Protein AF-A0AAE1KNM6-F1 (afdb_monomer_lite)

Radius of gyration: 18.53 Å; chains: 1; bounding box: 38×55×44 Å

Organism: Petrolisthes cinctipes (NCBI:txid88211)

Secondary structure (DSSP, 8-state):
----EE--TTSPPBTTEE-PPPSSS--HHHHHHHHHHHHHHHHHHHHHHHHHHH-GGGGS----SSS-HHHHHHHHHHHHHHHSPP--------

pLDDT: mean 83.86, std 12.49, range [38.66, 94.56]

Sequence (94 aa):
MEYFFVRDNAFPLRAYLIKPYPYLALTKEERIYNYRIYRARRTVENAYGILDNRFRVFHIVICLRPVRPEFVVLASCILHNIVMPQPRSRRRRP

InterPro domains:
  IPR027806 Harbinger transposase-derived nuclease domain [PF13359] (3-81)

Foldseek 3Di:
DQAADQDEPVDDDDPRYDYQDPPPPDDPVSVVVNVVSVVVVVVVVVVVVVLVVVDVCNVDDNPDPPDDVVVVVVVSVVVCVVPPPDPPPPPPDD

Structure (mmCIF, N/CA/C/O backbone):
data_AF-A0AAE1KNM6-F1
#
_entry.id   AF-A0AAE1KNM6-F1
#
loop_
_atom_site.group_PDB
_atom_site.id
_atom_site.type_symbol
_atom_site.label_atom_id
_atom_site.label_alt_id
_atom_site.label_comp_id
_atom_site.label_asym_id
_atom_site.label_entity_id
_atom_site.label_seq_id
_atom_site.pdbx_PDB_ins_code
_atom_site.Cartn_x
_atom_site.Cartn_y
_atom_site.Cartn_z
_atom_site.occupancy
_atom_site.B_iso_or_equiv
_atom_site.auth_seq_id
_atom_site.auth_comp_id
_atom_site.auth_asym_id
_atom_site.auth_atom_id
_atom_site.pdbx_PDB_model_num
ATOM 1 N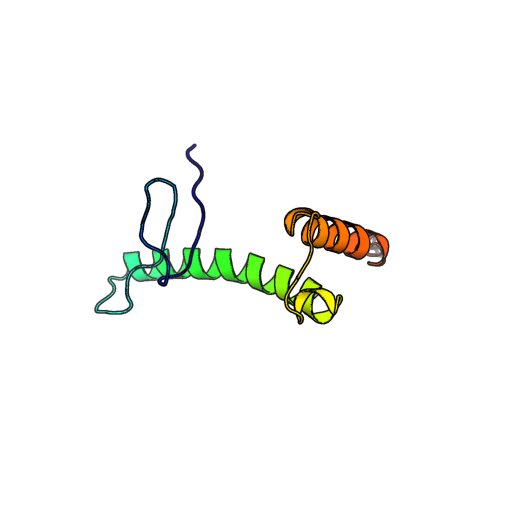 N . MET A 1 1 ? -23.224 -3.572 -4.837 1.00 52.72 1 MET A N 1
ATOM 2 C CA . MET A 1 1 ? -22.010 -3.484 -3.998 1.00 52.72 1 MET A CA 1
ATOM 3 C C . MET A 1 1 ? -21.215 -2.296 -4.488 1.00 52.72 1 MET A C 1
ATOM 5 O O . MET A 1 1 ? -20.910 -2.255 -5.671 1.00 52.72 1 MET A O 1
ATOM 9 N N . GLU A 1 2 ? -20.943 -1.330 -3.619 1.00 78.81 2 GLU A N 1
ATOM 10 C CA . GLU A 1 2 ? -20.071 -0.200 -3.948 1.00 78.81 2 GLU A CA 1
ATOM 11 C C . GLU A 1 2 ? -18.617 -0.546 -3.605 1.00 78.81 2 GLU A C 1
ATOM 13 O O . GLU A 1 2 ? -18.349 -1.213 -2.603 1.00 78.81 2 GLU A O 1
ATOM 18 N N . TYR A 1 3 ? -17.686 -0.117 -4.457 1.00 84.88 3 TYR A N 1
ATOM 19 C CA . TYR A 1 3 ? -16.251 -0.329 -4.282 1.00 84.88 3 TYR A CA 1
ATOM 20 C C . TYR A 1 3 ? -15.584 0.988 -3.904 1.00 84.88 3 TYR A C 1
ATOM 22 O O . TYR A 1 3 ? -15.860 2.024 -4.505 1.00 84.88 3 TYR A O 1
ATOM 30 N N . PHE A 1 4 ? -14.660 0.933 -2.949 1.00 87.62 4 PHE A N 1
ATOM 31 C CA . PHE A 1 4 ? -13.934 2.105 -2.477 1.00 87.62 4 PHE A CA 1
ATOM 32 C C . PHE A 1 4 ? -12.435 1.833 -2.443 1.00 87.62 4 PHE A C 1
ATOM 34 O O . PHE A 1 4 ? -11.990 0.718 -2.162 1.00 87.62 4 PHE A O 1
ATOM 41 N N . PHE A 1 5 ? -11.646 2.877 -2.677 1.00 89.12 5 PHE A N 1
ATOM 42 C CA . PHE A 1 5 ? -10.202 2.815 -2.518 1.00 89.12 5 PHE A CA 1
ATOM 43 C C . PHE A 1 5 ? -9.816 3.038 -1.059 1.00 89.12 5 PHE A C 1
ATOM 45 O O . PHE A 1 5 ? -10.315 3.950 -0.402 1.00 89.12 5 PHE A O 1
ATOM 52 N N . VAL A 1 6 ? -8.877 2.234 -0.566 1.00 90.06 6 VAL A N 1
ATOM 53 C CA . VAL A 1 6 ? -8.293 2.406 0.766 1.00 90.06 6 VAL A CA 1
ATOM 54 C C . VAL A 1 6 ? -7.079 3.322 0.659 1.00 90.06 6 VAL A C 1
ATOM 56 O O . VAL A 1 6 ? -6.199 3.081 -0.169 1.00 90.06 6 VAL A O 1
ATOM 59 N N . ARG A 1 7 ? -7.006 4.362 1.493 1.00 85.44 7 ARG A N 1
ATOM 60 C CA . ARG A 1 7 ? -5.857 5.277 1.538 1.00 85.44 7 ARG A CA 1
ATOM 61 C C . ARG A 1 7 ? -5.391 5.609 2.947 1.00 85.44 7 ARG A C 1
ATOM 63 O O . ARG A 1 7 ? -5.982 5.203 3.947 1.00 85.44 7 ARG A O 1
ATOM 70 N N . ASP A 1 8 ? -4.247 6.284 3.002 1.00 84.00 8 ASP A N 1
ATOM 71 C CA . ASP A 1 8 ? -3.675 6.805 4.234 1.00 84.00 8 ASP A CA 1
ATOM 72 C C . ASP A 1 8 ? -4.348 8.103 4.701 1.00 84.00 8 ASP A C 1
ATOM 74 O O . ASP A 1 8 ? -5.227 8.656 4.038 1.00 84.00 8 ASP A O 1
ATOM 78 N N . ASN A 1 9 ? -3.939 8.565 5.883 1.00 81.56 9 ASN A N 1
ATOM 79 C CA . ASN A 1 9 ? -4.478 9.776 6.490 1.00 81.56 9 ASN A CA 1
ATOM 80 C C . ASN A 1 9 ? -3.913 11.076 5.877 1.00 81.56 9 ASN A C 1
ATOM 82 O O . ASN A 1 9 ? -4.375 12.154 6.238 1.00 81.56 9 ASN A O 1
ATOM 86 N N . ALA A 1 10 ? -2.934 10.998 4.968 1.00 84.69 10 ALA A N 1
ATOM 87 C CA . ALA A 1 10 ? -2.400 12.158 4.258 1.00 84.69 10 ALA A CA 1
ATOM 88 C C . ALA A 1 10 ? -3.326 12.614 3.116 1.00 84.69 10 ALA A C 1
ATOM 90 O O . ALA A 1 10 ? -3.215 13.746 2.648 1.00 84.69 10 ALA A O 1
ATOM 91 N N . PHE A 1 11 ? -4.272 11.770 2.682 1.00 82.75 11 PHE A N 1
ATOM 92 C CA . PHE A 1 11 ? -5.256 12.130 1.660 1.00 82.75 11 PHE A CA 1
ATOM 93 C C . PHE A 1 11 ? -6.581 12.646 2.256 1.00 82.75 11 PHE A C 1
ATOM 95 O O . PHE A 1 11 ? -7.050 12.158 3.293 1.00 82.75 11 PHE A O 1
ATOM 102 N N . PRO A 1 12 ? -7.244 13.610 1.587 1.00 84.69 12 PRO A N 1
ATOM 103 C CA . PRO A 1 12 ? -8.577 14.055 1.979 1.00 84.69 12 PRO A CA 1
ATOM 104 C C . PRO A 1 12 ? -9.608 12.943 1.753 1.00 84.69 12 PRO A C 1
ATOM 106 O O . PRO A 1 12 ? -9.522 12.201 0.774 1.00 84.69 12 PRO A O 1
ATOM 109 N N . LEU A 1 13 ? -10.608 12.851 2.636 1.00 84.00 13 LEU A N 1
ATOM 110 C CA . LEU A 1 13 ? -11.724 11.915 2.474 1.00 84.00 13 LEU A CA 1
ATOM 111 C C . LEU A 1 13 ? -12.540 12.304 1.232 1.00 84.00 13 LEU A C 1
ATOM 113 O O . LEU A 1 13 ? -12.818 13.483 1.017 1.00 84.00 13 LEU A O 1
ATOM 117 N N . ARG A 1 14 ? -12.914 11.323 0.410 1.00 87.12 14 ARG A N 1
ATOM 118 C CA . ARG A 1 14 ? -13.737 11.518 -0.794 1.00 87.12 14 ARG A CA 1
ATOM 119 C C . ARG A 1 14 ? -14.798 10.429 -0.864 1.00 87.12 14 ARG A C 1
ATOM 121 O O . ARG A 1 14 ? -14.620 9.378 -0.266 1.00 87.12 14 ARG A O 1
ATOM 128 N N . ALA A 1 15 ? -15.853 10.644 -1.649 1.00 87.44 15 ALA A N 1
ATOM 129 C CA . ALA A 1 15 ? -16.943 9.673 -1.795 1.00 87.44 15 ALA A CA 1
ATOM 130 C C . ALA A 1 15 ? -16.471 8.278 -2.246 1.00 87.44 15 ALA A C 1
ATOM 132 O O . ALA A 1 15 ? -17.091 7.287 -1.911 1.00 87.44 15 ALA A O 1
ATOM 133 N N . TYR A 1 16 ? -15.347 8.187 -2.959 1.00 88.44 16 TYR A N 1
ATOM 134 C CA . TYR A 1 16 ? -14.756 6.927 -3.419 1.00 88.44 16 TYR A CA 1
ATOM 135 C C . TYR A 1 16 ? -13.564 6.455 -2.565 1.00 88.44 16 TYR A C 1
ATOM 137 O O . TYR A 1 16 ? -12.893 5.485 -2.926 1.00 88.44 16 TYR A O 1
ATOM 145 N N . LEU A 1 17 ? -13.236 7.169 -1.482 1.00 88.88 17 LEU A N 1
ATOM 146 C CA . LEU A 1 17 ? -12.001 6.996 -0.726 1.00 88.88 17 LEU A CA 1
ATOM 147 C C . LEU A 1 17 ? -12.268 6.798 0.763 1.00 88.88 17 LEU A C 1
ATOM 149 O O . LEU A 1 17 ? -12.784 7.683 1.437 1.00 88.88 17 LEU A O 1
ATOM 153 N N . ILE A 1 18 ? -11.812 5.667 1.283 1.00 90.12 18 ILE A N 1
ATOM 154 C CA . ILE A 1 18 ? -11.893 5.309 2.692 1.00 90.12 18 ILE A CA 1
ATOM 155 C C . ILE A 1 18 ? -10.530 5.560 3.346 1.00 90.12 18 ILE A C 1
ATOM 157 O O . ILE A 1 18 ? -9.495 5.126 2.828 1.00 90.12 18 ILE A O 1
ATOM 161 N N . LYS A 1 19 ? -10.529 6.233 4.502 1.00 90.25 19 LYS A N 1
ATOM 162 C CA . LYS A 1 19 ? -9.326 6.503 5.302 1.00 90.25 19 LYS A CA 1
ATOM 163 C C . LYS A 1 19 ? -9.552 6.122 6.771 1.00 90.25 19 LYS A C 1
ATOM 165 O O . LYS A 1 19 ? -10.697 6.137 7.218 1.00 90.25 19 LYS A O 1
ATOM 170 N N . PRO A 1 20 ? -8.494 5.775 7.522 1.00 92.00 20 PRO A N 1
ATOM 171 C CA . PRO A 1 20 ? -8.635 5.447 8.934 1.00 92.00 20 PRO A CA 1
ATOM 172 C C . PRO A 1 20 ? -9.070 6.673 9.748 1.00 92.00 20 PRO A C 1
ATOM 174 O O . PRO A 1 20 ? -8.730 7.810 9.413 1.00 92.00 20 PRO A O 1
ATOM 177 N N . TYR A 1 21 ? -9.781 6.427 10.845 1.00 90.75 21 TYR A N 1
ATOM 178 C CA . TYR A 1 21 ? -10.064 7.435 11.859 1.00 90.75 21 TYR A CA 1
ATOM 179 C C . TYR A 1 21 ? -8.760 7.945 12.495 1.00 90.75 21 TYR A C 1
ATOM 181 O O . TYR A 1 21 ? -7.824 7.157 12.684 1.00 90.75 21 TYR A O 1
ATOM 189 N N . PRO A 1 22 ? -8.682 9.241 12.848 1.00 86.50 22 PRO A N 1
ATOM 190 C CA . PRO A 1 22 ? -7.527 9.812 13.534 1.00 86.50 22 PRO A CA 1
ATOM 191 C C . PRO A 1 22 ? -7.331 9.173 14.918 1.00 86.50 22 PRO A C 1
ATOM 193 O O . PRO A 1 22 ? -8.291 8.828 15.593 1.00 86.50 22 PRO A O 1
ATOM 196 N N . TYR A 1 23 ? -6.082 9.027 15.363 1.00 79.50 23 TYR A N 1
ATOM 197 C CA . TYR A 1 23 ? -5.701 8.227 16.541 1.00 79.50 23 TYR A CA 1
ATOM 198 C C . TYR A 1 23 ? -6.163 8.761 17.917 1.00 79.50 23 TYR A C 1
ATOM 200 O O . TYR A 1 23 ? -5.754 8.224 18.946 1.00 79.50 23 TYR A O 1
ATOM 208 N N . LEU A 1 24 ? -6.999 9.799 17.971 1.00 83.25 24 LEU A N 1
ATOM 209 C CA . LEU A 1 24 ? -7.453 10.417 19.217 1.00 83.25 24 LEU A CA 1
ATOM 210 C C . LEU A 1 24 ? -8.775 9.791 19.672 1.00 83.25 24 LEU A C 1
ATOM 212 O O . LEU A 1 24 ? -9.748 9.802 18.930 1.00 83.25 24 LEU A O 1
ATOM 216 N N . ALA A 1 25 ? -8.793 9.265 20.901 1.00 85.00 25 ALA A N 1
ATOM 217 C CA . ALA A 1 25 ? -9.996 8.783 21.591 1.00 85.00 25 ALA A CA 1
ATOM 218 C C . ALA A 1 25 ? -10.878 7.794 20.791 1.00 85.00 25 ALA A C 1
ATOM 220 O O . ALA A 1 25 ? -12.100 7.830 20.891 1.00 85.00 25 ALA A O 1
ATOM 221 N N . LEU A 1 26 ? -10.256 6.876 20.038 1.00 89.44 26 LEU A N 1
ATOM 222 C CA . LEU A 1 26 ? -10.973 5.882 19.230 1.00 89.44 26 LEU A CA 1
ATOM 223 C C . LEU A 1 26 ? -11.833 4.945 20.087 1.00 89.44 26 LEU A C 1
ATOM 225 O O . LEU A 1 26 ? -11.312 4.233 20.963 1.00 89.44 26 LEU A O 1
ATOM 229 N N . THR A 1 27 ? -13.113 4.861 19.742 1.00 94.00 27 THR A N 1
ATOM 230 C CA . THR A 1 27 ? -14.049 3.852 20.239 1.00 94.00 27 THR A CA 1
ATOM 231 C C . THR A 1 27 ? -13.623 2.443 19.807 1.00 94.00 27 THR A C 1
ATOM 233 O O . THR A 1 27 ? -12.780 2.242 18.925 1.00 94.00 27 THR A O 1
ATOM 236 N N . LYS A 1 28 ? -14.205 1.410 20.430 1.00 93.75 28 LYS A N 1
ATOM 237 C CA . LYS A 1 28 ? -13.909 0.008 20.086 1.00 93.75 28 LYS A CA 1
ATOM 238 C C . LYS A 1 28 ? -14.198 -0.296 18.610 1.00 93.75 28 LYS A C 1
ATOM 240 O O . LYS A 1 28 ? -13.430 -1.012 17.969 1.00 93.75 28 LYS A O 1
ATOM 245 N N . GLU A 1 29 ? -15.281 0.253 18.077 1.00 94.56 29 GLU A N 1
ATOM 246 C CA . GLU A 1 29 ? -15.715 0.050 16.693 1.00 94.56 29 GLU A CA 1
ATOM 247 C C . GLU A 1 29 ? -14.763 0.724 15.704 1.00 94.56 29 GLU A C 1
ATOM 249 O O . GLU A 1 29 ? -14.319 0.087 14.746 1.00 94.56 29 GLU A O 1
ATOM 254 N N . GLU A 1 30 ? -14.344 1.957 15.989 1.00 93.19 30 GLU A N 1
ATOM 255 C CA . GLU A 1 30 ? -13.370 2.682 15.168 1.00 93.19 30 GLU A CA 1
ATOM 256 C C . GLU A 1 30 ? -12.000 1.991 15.165 1.00 93.19 30 GLU A C 1
ATOM 258 O O . GLU A 1 30 ? -11.331 1.934 14.132 1.00 93.19 30 GLU A O 1
ATOM 263 N N . ARG A 1 31 ? -11.591 1.377 16.286 1.00 92.94 31 ARG A N 1
ATOM 264 C CA . ARG A 1 31 ? -10.374 0.546 16.339 1.00 92.94 31 ARG A CA 1
ATOM 265 C C . ARG A 1 31 ? -10.476 -0.679 15.433 1.00 92.94 31 ARG A C 1
ATOM 267 O O . ARG A 1 31 ? -9.523 -0.980 14.714 1.00 92.94 31 ARG A O 1
ATOM 274 N N . ILE A 1 32 ? -11.611 -1.381 15.447 1.00 94.31 32 ILE A N 1
ATOM 275 C CA . ILE A 1 32 ? -11.848 -2.545 14.576 1.00 94.31 32 ILE A CA 1
ATOM 276 C C . ILE A 1 32 ? -11.842 -2.116 13.106 1.00 94.31 32 ILE A C 1
ATOM 278 O O . ILE A 1 32 ? -11.240 -2.786 12.263 1.00 94.31 32 ILE A O 1
ATOM 282 N N . TYR A 1 33 ? -12.481 -0.990 12.800 1.00 92.56 33 TYR A N 1
ATOM 283 C CA . TYR A 1 33 ? -12.489 -0.409 11.466 1.00 92.56 33 TYR A CA 1
ATOM 284 C C . TYR A 1 33 ? -11.073 -0.058 10.987 1.00 92.56 33 TYR A C 1
ATOM 286 O O . TYR A 1 33 ? -10.641 -0.538 9.935 1.00 92.56 33 TYR A O 1
ATOM 294 N N . ASN A 1 34 ? -10.308 0.686 11.790 1.00 93.12 34 ASN A N 1
ATOM 295 C CA . ASN A 1 34 ? -8.928 1.050 11.479 1.00 93.12 34 ASN A CA 1
ATOM 296 C C . ASN A 1 34 ? -8.055 -0.192 11.282 1.00 93.12 34 ASN A C 1
ATOM 298 O O . ASN A 1 34 ? -7.302 -0.269 10.314 1.00 93.12 34 ASN A O 1
ATOM 302 N N . TYR A 1 35 ? -8.209 -1.210 12.134 1.00 92.88 35 TYR A N 1
ATOM 303 C CA . TYR A 1 35 ? -7.509 -2.484 11.983 1.00 92.88 35 TYR A CA 1
ATOM 304 C C . TYR A 1 35 ? -7.776 -3.146 10.623 1.00 92.88 35 TYR A C 1
ATOM 306 O O . TYR A 1 35 ? -6.840 -3.620 9.975 1.00 92.88 35 TYR A O 1
ATOM 314 N N . ARG A 1 36 ? -9.029 -3.151 10.146 1.00 92.75 36 ARG A N 1
ATOM 315 C CA . ARG A 1 36 ? -9.378 -3.696 8.821 1.00 92.75 36 ARG A CA 1
ATOM 316 C C . ARG A 1 36 ? -8.720 -2.907 7.691 1.00 92.75 36 ARG A C 1
ATOM 318 O O . ARG A 1 36 ? -8.174 -3.521 6.774 1.00 92.75 36 ARG A O 1
ATOM 325 N N . ILE A 1 37 ? -8.714 -1.577 7.784 1.00 92.00 37 ILE A N 1
ATOM 326 C CA . ILE A 1 37 ? -8.025 -0.703 6.824 1.00 92.00 37 ILE A CA 1
ATOM 327 C C . ILE A 1 37 ? -6.525 -0.995 6.794 1.00 92.00 37 ILE A C 1
ATOM 329 O O . ILE A 1 37 ? -5.967 -1.225 5.720 1.00 92.00 37 ILE A O 1
ATOM 333 N N . TYR A 1 38 ? -5.869 -1.041 7.955 1.00 91.19 38 TYR A N 1
ATOM 334 C CA . TYR A 1 38 ? -4.439 -1.339 8.027 1.00 91.19 38 TYR A CA 1
ATOM 335 C C . TYR A 1 38 ? -4.124 -2.733 7.495 1.00 91.19 38 TYR A C 1
ATOM 337 O O . TYR A 1 38 ? -3.133 -2.906 6.792 1.00 91.19 38 TYR A O 1
ATOM 345 N N . ARG A 1 39 ? -4.980 -3.726 7.760 1.00 92.62 39 ARG A N 1
ATOM 346 C CA . ARG A 1 39 ? -4.812 -5.077 7.217 1.00 92.62 39 ARG A CA 1
ATOM 347 C C . ARG A 1 39 ? -4.882 -5.090 5.690 1.00 92.62 39 ARG A C 1
ATOM 349 O O . ARG A 1 39 ? -4.025 -5.712 5.070 1.00 92.62 39 ARG A O 1
ATOM 356 N N . ALA A 1 40 ? -5.858 -4.401 5.096 1.00 91.88 40 ALA A N 1
ATOM 357 C CA . ALA A 1 40 ? -5.985 -4.300 3.642 1.00 91.88 40 ALA A CA 1
ATOM 358 C C . ALA A 1 40 ? -4.758 -3.618 3.014 1.00 91.88 40 ALA A C 1
ATOM 360 O O . ALA A 1 40 ? -4.202 -4.109 2.033 1.00 91.88 40 ALA A O 1
ATOM 361 N N . ARG A 1 41 ? -4.284 -2.527 3.626 1.00 91.69 41 ARG A N 1
ATOM 362 C CA . ARG A 1 41 ? -3.073 -1.824 3.185 1.00 91.69 41 ARG A CA 1
ATOM 363 C C . ARG A 1 41 ? -1.824 -2.680 3.275 1.00 91.69 41 ARG A C 1
ATOM 365 O O . ARG A 1 41 ? -1.065 -2.736 2.316 1.00 91.69 41 ARG A O 1
ATOM 372 N N . ARG A 1 42 ? -1.650 -3.393 4.388 1.00 93.25 42 ARG A N 1
ATOM 373 C CA . ARG A 1 42 ? -0.492 -4.258 4.618 1.00 93.25 42 ARG A CA 1
ATOM 374 C C . ARG A 1 42 ? -0.345 -5.312 3.522 1.00 93.25 42 ARG A C 1
ATOM 376 O O . ARG A 1 42 ? 0.771 -5.646 3.154 1.00 93.25 42 ARG A O 1
ATOM 383 N N . THR A 1 43 ? -1.446 -5.816 2.961 1.00 93.00 43 THR A N 1
ATOM 384 C CA . THR A 1 43 ? -1.396 -6.732 1.811 1.00 93.00 43 THR A CA 1
ATOM 385 C C . THR A 1 43 ? -0.772 -6.075 0.579 1.00 93.00 43 THR A C 1
ATOM 387 O O . THR A 1 43 ? 0.099 -6.674 -0.048 1.00 93.00 43 THR A O 1
ATOM 390 N N . VAL A 1 44 ? -1.183 -4.847 0.253 1.00 90.50 44 VAL A N 1
ATOM 391 C CA . VAL A 1 44 ? -0.651 -4.095 -0.894 1.00 90.50 44 VAL A CA 1
ATOM 392 C C . VAL A 1 44 ? 0.803 -3.689 -0.655 1.00 90.50 44 VAL A C 1
ATOM 394 O O . VAL A 1 44 ? 1.637 -3.882 -1.530 1.00 90.50 44 VAL A O 1
ATOM 397 N N . GLU A 1 45 ? 1.122 -3.188 0.538 1.00 91.38 45 GLU A N 1
ATOM 398 C CA . GLU A 1 45 ? 2.477 -2.775 0.925 1.00 91.38 45 GLU A CA 1
ATOM 399 C C . GLU A 1 45 ? 3.452 -3.959 0.906 1.00 91.38 45 GLU A C 1
ATOM 401 O O . GLU A 1 45 ? 4.548 -3.840 0.368 1.00 91.38 45 GLU A O 1
ATOM 406 N N . ASN A 1 46 ? 3.038 -5.132 1.398 1.00 92.94 46 ASN A N 1
ATOM 407 C CA . ASN A 1 46 ? 3.851 -6.345 1.316 1.00 92.94 46 ASN A CA 1
ATOM 408 C C . ASN A 1 46 ? 4.100 -6.768 -0.139 1.00 92.94 46 ASN A C 1
ATOM 410 O O . ASN A 1 46 ? 5.224 -7.117 -0.490 1.00 92.94 46 ASN A O 1
ATOM 414 N N . ALA A 1 47 ? 3.068 -6.745 -0.991 1.00 91.62 47 ALA A N 1
ATOM 415 C CA . ALA A 1 47 ? 3.217 -7.079 -2.406 1.00 91.62 47 ALA A CA 1
ATOM 416 C C . ALA A 1 47 ? 4.150 -6.090 -3.119 1.00 91.62 47 ALA A C 1
ATOM 418 O O . ALA A 1 47 ? 5.036 -6.504 -3.865 1.00 91.62 47 ALA A O 1
ATOM 419 N N . TYR A 1 48 ? 4.000 -4.795 -2.838 1.00 90.50 48 TYR A N 1
ATOM 420 C CA . TYR A 1 48 ? 4.891 -3.765 -3.355 1.00 90.50 48 TYR A CA 1
ATOM 421 C C . TYR A 1 48 ? 6.327 -3.960 -2.862 1.00 90.50 48 TYR A C 1
ATOM 423 O O . TYR A 1 48 ? 7.239 -3.915 -3.673 1.00 90.50 48 TYR A O 1
ATOM 431 N N . GLY A 1 49 ? 6.541 -4.274 -1.581 1.00 92.88 49 GLY A N 1
ATOM 432 C CA . GLY A 1 49 ? 7.873 -4.547 -1.030 1.00 92.88 49 GLY A CA 1
ATOM 433 C C . GLY A 1 49 ? 8.588 -5.725 -1.703 1.00 92.88 49 GLY A C 1
ATOM 434 O O . GLY A 1 49 ? 9.805 -5.691 -1.873 1.00 92.88 49 GLY A O 1
ATOM 435 N N . ILE A 1 50 ? 7.849 -6.748 -2.153 1.00 92.44 50 ILE A N 1
ATOM 436 C CA . ILE A 1 50 ? 8.415 -7.841 -2.964 1.00 92.44 50 ILE A CA 1
ATOM 437 C C . ILE A 1 50 ? 8.894 -7.318 -4.322 1.00 92.44 50 ILE A C 1
ATOM 439 O O . ILE A 1 50 ? 9.967 -7.709 -4.784 1.00 92.44 50 ILE A O 1
ATOM 443 N N . LEU A 1 51 ? 8.098 -6.468 -4.977 1.00 92.31 51 LEU A N 1
ATOM 444 C CA . LEU A 1 51 ? 8.467 -5.879 -6.264 1.00 92.31 51 LEU A CA 1
ATOM 445 C C . LEU A 1 51 ? 9.649 -4.916 -6.114 1.00 92.31 51 LEU A C 1
ATOM 447 O O . LEU A 1 51 ? 10.583 -5.000 -6.904 1.00 92.31 51 LEU A O 1
ATOM 451 N N . ASP A 1 52 ? 9.635 -4.075 -5.084 1.00 92.50 52 ASP A N 1
ATOM 452 C CA . ASP A 1 52 ? 10.673 -3.092 -4.770 1.00 92.50 52 ASP A CA 1
ATOM 453 C C . ASP A 1 52 ? 12.028 -3.767 -4.531 1.00 92.50 52 ASP A C 1
ATOM 455 O O . ASP A 1 52 ? 12.995 -3.492 -5.235 1.00 92.50 52 ASP A O 1
ATOM 459 N N . ASN A 1 53 ? 12.065 -4.781 -3.663 1.00 91.75 53 ASN A N 1
ATOM 460 C CA . ASN A 1 53 ? 13.285 -5.543 -3.389 1.00 91.75 53 ASN A CA 1
ATOM 461 C C . ASN A 1 53 ? 13.809 -6.316 -4.618 1.00 91.75 53 ASN A C 1
ATOM 463 O O . ASN A 1 53 ? 14.998 -6.613 -4.723 1.00 91.75 53 ASN A O 1
ATOM 467 N N . ARG A 1 54 ? 12.929 -6.683 -5.560 1.00 90.44 54 ARG A N 1
ATOM 468 C CA . ARG A 1 54 ? 13.309 -7.466 -6.747 1.00 90.44 54 ARG A CA 1
ATOM 469 C C . ARG A 1 54 ? 13.729 -6.596 -7.928 1.00 90.44 54 ARG A C 1
ATOM 471 O O . ARG A 1 54 ? 14.610 -6.994 -8.690 1.00 90.44 54 ARG A O 1
ATOM 478 N N . PHE A 1 55 ? 13.097 -5.442 -8.110 1.00 91.06 55 PHE A N 1
ATOM 479 C CA . PHE A 1 55 ? 13.273 -4.595 -9.281 1.00 91.06 55 PHE A CA 1
ATOM 480 C C . PHE A 1 55 ? 13.727 -3.194 -8.862 1.00 91.06 55 PHE A C 1
ATOM 482 O O . PHE A 1 55 ? 12.939 -2.377 -8.397 1.00 91.06 55 PHE A O 1
ATOM 489 N N . ARG A 1 56 ? 14.995 -2.868 -9.151 1.00 89.12 56 ARG A N 1
ATOM 490 C CA . ARG A 1 56 ? 15.614 -1.569 -8.806 1.00 89.12 56 ARG A CA 1
ATOM 491 C C . ARG A 1 56 ? 14.876 -0.342 -9.356 1.00 89.12 56 ARG A C 1
ATOM 493 O O . ARG A 1 56 ? 15.098 0.758 -8.864 1.00 89.12 56 ARG A O 1
ATOM 500 N N . VAL A 1 57 ? 14.014 -0.516 -10.361 1.00 88.62 57 VAL A N 1
ATOM 501 C CA . VAL A 1 57 ? 13.211 0.566 -10.954 1.00 88.62 57 VAL A CA 1
ATOM 502 C C . VAL A 1 57 ? 12.292 1.250 -9.933 1.00 88.62 57 VAL A C 1
ATOM 504 O O . VAL A 1 57 ? 11.998 2.427 -10.097 1.00 88.62 57 VAL A O 1
ATOM 507 N N . PHE A 1 58 ? 11.880 0.553 -8.869 1.00 88.75 58 PHE A N 1
ATOM 508 C CA . PHE A 1 58 ? 11.016 1.109 -7.819 1.00 88.75 58 PHE A CA 1
ATOM 509 C C . PHE A 1 58 ? 11.765 1.949 -6.773 1.00 88.75 58 PHE A C 1
ATOM 511 O O . PHE A 1 58 ? 11.146 2.773 -6.103 1.00 88.75 58 PHE A O 1
ATOM 518 N N . HIS A 1 59 ? 13.093 1.815 -6.685 1.00 87.75 59 HIS A N 1
ATOM 519 C CA . HIS A 1 59 ? 13.937 2.602 -5.779 1.00 87.75 59 HIS A CA 1
ATOM 520 C C . HIS A 1 59 ? 14.389 3.947 -6.367 1.00 87.75 59 HIS A C 1
ATOM 522 O O . HIS A 1 59 ? 14.990 4.758 -5.663 1.00 87.75 59 HIS A O 1
ATOM 528 N N . ILE A 1 60 ? 14.153 4.181 -7.659 1.00 85.25 60 ILE A N 1
ATOM 529 C CA . ILE A 1 60 ? 14.545 5.412 -8.349 1.00 85.25 60 ILE A CA 1
ATOM 530 C C . ILE A 1 60 ? 13.315 6.225 -8.740 1.00 85.25 60 ILE A C 1
ATOM 532 O O . ILE A 1 60 ? 12.222 5.691 -8.922 1.00 85.25 60 ILE A O 1
ATOM 536 N N . VAL A 1 61 ? 13.500 7.533 -8.921 1.00 79.12 61 VAL A N 1
ATOM 537 C CA . VAL A 1 61 ? 12.450 8.371 -9.501 1.00 79.12 61 VAL A CA 1
ATOM 538 C C . VAL A 1 61 ? 12.199 7.896 -10.930 1.00 79.12 61 VAL A C 1
ATOM 540 O O . VAL A 1 61 ? 13.073 7.961 -11.795 1.00 79.12 61 VAL A O 1
ATOM 543 N N . ILE A 1 62 ? 10.987 7.400 -11.165 1.00 74.62 62 ILE A N 1
ATOM 544 C CA . ILE A 1 62 ? 10.543 6.881 -12.454 1.00 74.62 62 ILE A CA 1
ATOM 545 C C . ILE A 1 62 ? 10.291 8.071 -13.392 1.00 74.62 62 ILE A C 1
ATOM 547 O O . ILE A 1 62 ? 9.162 8.520 -13.578 1.00 74.62 62 ILE A O 1
ATOM 551 N N . CYS A 1 63 ? 11.356 8.600 -13.995 1.00 68.75 63 CYS A N 1
ATOM 552 C CA . CYS A 1 63 ? 11.295 9.637 -15.029 1.00 68.75 63 CYS A CA 1
ATOM 553 C C . CYS A 1 63 ? 10.935 9.039 -16.402 1.00 68.75 63 CYS A C 1
ATOM 555 O O . CYS A 1 63 ? 11.613 9.290 -17.396 1.00 68.75 63 CYS A O 1
ATOM 557 N N . LEU A 1 64 ? 9.880 8.220 -16.475 1.00 66.25 64 LEU A N 1
ATOM 558 C CA . LEU A 1 64 ? 9.407 7.684 -17.749 1.00 66.25 64 LEU A CA 1
ATOM 559 C C . LEU A 1 64 ? 8.437 8.674 -18.405 1.00 66.25 64 LEU A C 1
ATOM 561 O O . LEU A 1 64 ? 7.255 8.741 -18.081 1.00 66.25 64 LEU A O 1
ATOM 565 N N . ARG A 1 65 ? 8.937 9.431 -19.382 1.00 69.31 65 ARG A N 1
ATOM 566 C CA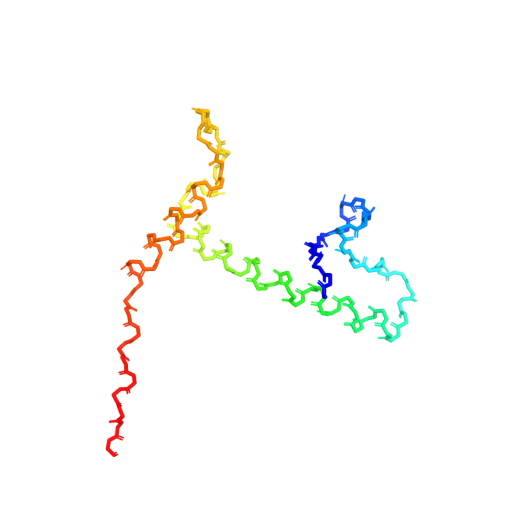 . ARG A 1 65 ? 8.113 9.973 -20.472 1.00 69.31 65 ARG A CA 1
ATOM 567 C C . ARG A 1 65 ? 8.386 9.123 -21.716 1.00 69.31 65 ARG A C 1
ATOM 569 O O . ARG A 1 65 ? 9.560 8.917 -22.009 1.00 69.31 65 ARG A O 1
ATOM 576 N N . PRO A 1 66 ? 7.376 8.624 -22.456 1.00 68.00 66 PRO A N 1
ATOM 577 C CA . PRO A 1 66 ? 5.920 8.764 -22.295 1.00 68.00 66 PRO A CA 1
ATOM 578 C C . PRO A 1 66 ? 5.232 7.565 -21.599 1.00 68.00 66 PRO A C 1
ATOM 580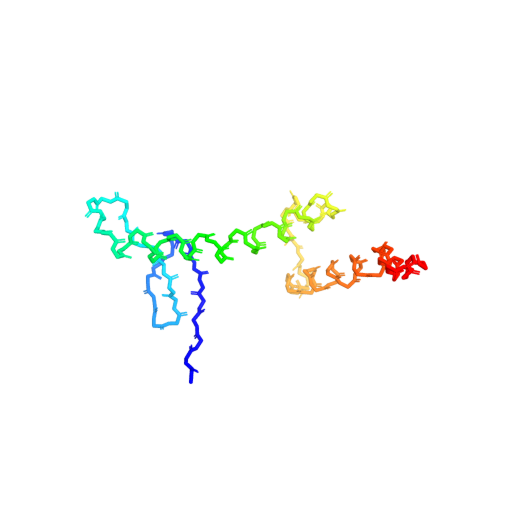 O O . PRO A 1 66 ? 4.007 7.452 -21.626 1.00 68.00 66 PRO A O 1
ATOM 583 N N . VAL A 1 67 ? 5.986 6.628 -21.019 1.00 66.19 67 VAL A N 1
ATOM 584 C CA . VAL A 1 67 ? 5.417 5.382 -20.478 1.00 66.19 67 VAL A CA 1
ATOM 585 C C . VAL A 1 67 ? 4.713 5.632 -19.141 1.00 66.19 67 VAL A C 1
ATOM 587 O O . VAL A 1 67 ? 5.305 6.151 -18.198 1.00 66.19 67 VAL A O 1
ATOM 590 N N . ARG A 1 68 ? 3.442 5.217 -19.042 1.00 78.50 68 ARG A N 1
ATOM 591 C CA . ARG A 1 68 ? 2.658 5.293 -17.799 1.00 78.50 68 ARG A CA 1
ATOM 592 C C . ARG A 1 68 ? 3.286 4.382 -16.730 1.00 78.50 68 ARG A C 1
ATOM 594 O O . ARG A 1 68 ? 3.577 3.224 -17.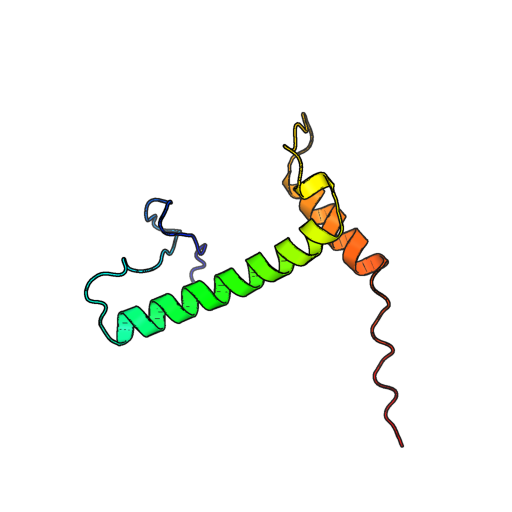038 1.00 78.50 68 ARG A O 1
ATOM 601 N N . PRO A 1 69 ? 3.422 4.829 -15.469 1.00 82.19 69 PRO A N 1
ATOM 602 C CA . PRO A 1 69 ? 3.990 4.017 -14.384 1.00 82.19 69 PRO A CA 1
ATOM 603 C C . PRO A 1 69 ? 3.211 2.711 -14.140 1.00 82.19 69 PRO A C 1
ATOM 605 O O . PRO A 1 69 ? 3.781 1.716 -13.699 1.00 82.19 69 PRO A O 1
ATOM 608 N N . GLU A 1 70 ? 1.928 2.688 -14.506 1.00 87.25 70 GLU A N 1
ATOM 609 C CA . GLU A 1 70 ? 1.056 1.505 -14.511 1.00 87.25 70 GLU A CA 1
ATOM 610 C C . GLU A 1 70 ? 1.682 0.316 -15.266 1.00 87.25 70 GLU A C 1
ATOM 612 O O . GLU A 1 70 ? 1.625 -0.819 -14.791 1.00 87.25 70 GLU A O 1
ATOM 617 N N . PHE A 1 71 ? 2.342 0.567 -16.404 1.00 89.31 71 PHE A N 1
ATOM 618 C CA . PHE A 1 71 ? 2.979 -0.488 -17.196 1.00 89.31 71 PHE A CA 1
ATOM 619 C C . PHE A 1 71 ? 4.209 -1.073 -16.512 1.00 89.31 71 PHE A C 1
ATOM 621 O O . PHE A 1 71 ? 4.450 -2.270 -16.630 1.00 89.31 71 PHE A O 1
ATOM 628 N N . VAL A 1 72 ? 4.965 -0.260 -15.769 1.00 89.88 72 VAL A N 1
ATOM 629 C CA . VAL A 1 72 ? 6.137 -0.732 -15.018 1.00 89.88 72 VAL A CA 1
ATOM 630 C C . VAL A 1 72 ? 5.688 -1.699 -13.927 1.00 89.88 72 VAL A C 1
ATOM 632 O O . VAL A 1 72 ? 6.254 -2.785 -13.798 1.00 89.88 72 VAL A O 1
ATOM 635 N N . VAL A 1 73 ? 4.623 -1.351 -13.198 1.00 90.56 73 VAL A N 1
ATOM 636 C CA . VAL A 1 73 ? 4.029 -2.226 -12.176 1.00 90.56 73 VAL A CA 1
ATOM 637 C C . VAL A 1 73 ? 3.519 -3.520 -12.811 1.00 90.56 73 VAL A C 1
ATOM 639 O O . VAL A 1 73 ? 3.868 -4.604 -12.347 1.00 90.56 73 VAL A O 1
ATOM 642 N N . LEU A 1 74 ? 2.755 -3.428 -13.904 1.00 91.69 74 LEU A N 1
ATOM 643 C CA . LEU A 1 74 ? 2.197 -4.601 -14.580 1.00 91.69 74 LEU A CA 1
ATOM 644 C C . LEU A 1 74 ? 3.290 -5.532 -15.125 1.00 91.69 74 LEU A C 1
ATOM 646 O O . LEU A 1 74 ? 3.242 -6.738 -14.888 1.00 91.69 74 LEU A O 1
ATOM 650 N N . ALA A 1 75 ? 4.293 -4.980 -15.809 1.00 92.06 75 ALA A N 1
ATOM 651 C CA . ALA A 1 75 ? 5.426 -5.741 -16.325 1.00 92.06 75 ALA A CA 1
ATOM 652 C C . ALA A 1 75 ? 6.193 -6.429 -15.189 1.00 92.06 75 ALA A C 1
ATOM 654 O O . ALA A 1 75 ? 6.523 -7.607 -15.297 1.00 92.06 75 ALA A O 1
ATOM 655 N N . SER A 1 76 ? 6.401 -5.734 -14.068 1.00 92.06 76 SER A N 1
ATOM 656 C CA . SER A 1 76 ? 7.057 -6.295 -12.881 1.00 92.06 76 SER A CA 1
ATOM 657 C C . SER A 1 76 ? 6.263 -7.461 -12.288 1.00 92.06 76 SER A C 1
ATOM 659 O O . SER A 1 76 ? 6.850 -8.487 -11.950 1.00 92.06 76 SER A O 1
ATOM 661 N N . CYS A 1 77 ? 4.931 -7.359 -12.226 1.00 92.31 77 CYS A N 1
ATOM 662 C CA . CYS A 1 77 ? 4.056 -8.458 -11.806 1.00 92.31 77 CYS A CA 1
ATOM 663 C C . CYS A 1 77 ? 4.140 -9.664 -12.756 1.00 92.31 77 CYS A C 1
ATOM 665 O O . CYS A 1 77 ? 4.273 -10.800 -12.301 1.00 92.31 77 CYS A O 1
ATOM 667 N N . ILE A 1 78 ? 4.096 -9.430 -14.072 1.00 93.12 78 ILE A N 1
ATOM 668 C CA . ILE A 1 78 ? 4.203 -10.492 -15.085 1.00 93.12 78 ILE A CA 1
ATOM 669 C C . ILE A 1 78 ? 5.557 -11.198 -14.971 1.00 93.12 78 ILE A C 1
ATOM 671 O O . ILE A 1 78 ? 5.609 -12.420 -14.844 1.00 93.12 78 ILE A O 1
ATOM 675 N N . LEU A 1 79 ? 6.652 -10.435 -14.946 1.00 92.50 79 LEU A N 1
ATOM 676 C CA . LEU A 1 79 ? 8.004 -10.969 -14.790 1.00 92.50 79 LEU A CA 1
ATOM 677 C C . LEU A 1 79 ? 8.156 -11.727 -13.471 1.00 92.50 79 LEU A C 1
ATOM 679 O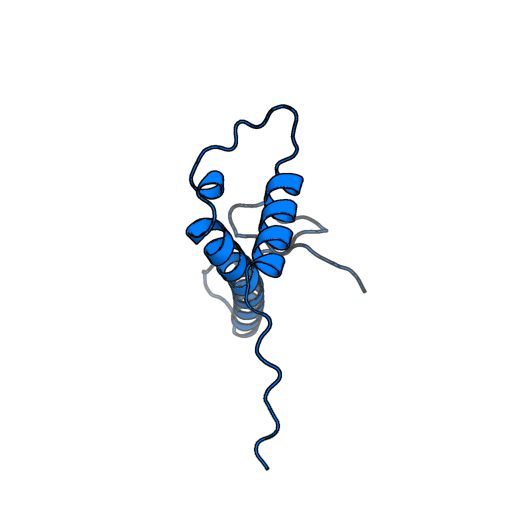 O . LEU A 1 79 ? 8.756 -12.802 -13.443 1.00 92.50 79 LEU A O 1
ATOM 683 N N . HIS A 1 80 ? 7.582 -11.210 -12.382 1.00 90.94 80 HIS A N 1
ATOM 684 C CA . HIS A 1 80 ? 7.596 -11.898 -11.099 1.00 90.94 80 HIS A CA 1
ATOM 685 C C . HIS A 1 80 ? 6.948 -13.285 -11.200 1.00 90.94 80 HIS A C 1
ATOM 687 O O . HIS A 1 80 ? 7.546 -14.248 -10.724 1.00 90.94 80 HIS A O 1
ATOM 693 N N . ASN A 1 81 ? 5.795 -13.391 -11.866 1.00 90.38 81 ASN A N 1
ATOM 694 C CA . ASN A 1 81 ? 5.063 -14.646 -12.054 1.00 90.38 81 ASN A CA 1
ATOM 695 C C . ASN A 1 81 ? 5.767 -15.630 -13.000 1.00 90.38 81 ASN A C 1
ATOM 697 O O . ASN A 1 81 ? 5.658 -16.834 -12.797 1.00 90.38 81 ASN A O 1
ATOM 701 N N . ILE A 1 82 ? 6.491 -15.136 -14.010 1.00 89.69 82 ILE A N 1
ATOM 702 C CA . ILE A 1 82 ? 7.273 -15.979 -14.929 1.00 89.69 82 ILE A CA 1
ATOM 703 C C . ILE A 1 82 ? 8.493 -16.576 -14.217 1.00 89.69 82 ILE A C 1
ATOM 705 O O . ILE A 1 82 ? 8.793 -17.755 -14.379 1.00 89.69 82 ILE A O 1
ATOM 709 N N . VAL A 1 83 ? 9.212 -15.761 -13.437 1.00 87.00 83 VAL A N 1
ATOM 710 C CA . VAL A 1 83 ? 10.475 -16.167 -12.793 1.00 87.00 83 VAL A CA 1
ATOM 711 C C . VAL A 1 83 ? 10.235 -16.897 -11.469 1.00 87.00 83 VAL A C 1
ATOM 713 O O . VAL A 1 83 ? 11.102 -17.634 -11.005 1.00 87.00 83 VAL A O 1
ATOM 716 N N . MET A 1 84 ? 9.085 -16.692 -10.820 1.00 79.69 84 MET A N 1
ATOM 717 C CA . MET A 1 84 ? 8.706 -17.481 -9.650 1.00 79.69 84 MET A CA 1
ATOM 718 C C . MET A 1 84 ? 8.572 -18.948 -10.067 1.00 79.69 84 MET A C 1
ATOM 720 O O . MET A 1 84 ? 7.728 -19.263 -10.908 1.00 79.69 84 MET A O 1
ATOM 724 N N . PRO A 1 85 ? 9.374 -19.863 -9.494 1.00 70.19 85 PRO A N 1
ATOM 725 C CA . PRO A 1 85 ? 9.176 -21.274 -9.750 1.00 70.19 85 PRO A CA 1
ATOM 726 C C . PRO A 1 85 ? 7.755 -21.618 -9.314 1.00 70.19 85 PRO A C 1
ATOM 728 O O . PRO A 1 85 ? 7.374 -21.351 -8.171 1.00 70.19 85 PRO A O 1
ATOM 731 N N . GLN A 1 86 ? 6.976 -22.194 -10.234 1.00 64.00 86 GLN A N 1
ATOM 732 C CA . GLN A 1 86 ? 5.667 -22.746 -9.909 1.00 64.00 86 GLN A CA 1
ATOM 733 C C . GLN A 1 86 ? 5.848 -23.590 -8.648 1.00 64.00 86 GLN A C 1
ATOM 735 O O . GLN A 1 86 ? 6.766 -24.426 -8.637 1.00 64.00 86 GLN A O 1
ATOM 740 N N . PRO A 1 87 ? 5.060 -23.370 -7.574 1.00 58.75 87 PRO A N 1
ATOM 741 C CA . PRO A 1 87 ? 5.131 -24.248 -6.425 1.00 58.75 87 PRO A CA 1
ATOM 742 C C . PRO A 1 87 ? 4.948 -25.639 -6.998 1.00 58.75 87 PRO A C 1
ATOM 744 O O . PRO A 1 87 ? 3.912 -25.916 -7.606 1.00 58.75 87 PRO A O 1
ATOM 747 N N . ARG A 1 88 ? 5.998 -26.473 -6.902 1.00 56.44 88 ARG A N 1
ATOM 748 C CA . ARG A 1 88 ? 5.914 -27.879 -7.280 1.00 56.44 88 ARG A CA 1
ATOM 749 C C . ARG A 1 88 ? 4.650 -28.340 -6.600 1.00 56.44 88 ARG A C 1
ATOM 751 O O . ARG A 1 88 ? 4.614 -28.309 -5.366 1.00 56.44 88 ARG A O 1
ATOM 758 N N . SER A 1 89 ? 3.614 -28.614 -7.406 1.00 57.25 89 SER A N 1
ATOM 759 C CA . SER A 1 89 ? 2.324 -29.110 -6.936 1.00 57.25 89 SER A CA 1
ATOM 760 C C . SER A 1 89 ? 2.640 -30.010 -5.764 1.00 57.25 89 SER A C 1
ATOM 762 O O . SER A 1 89 ? 3.543 -30.841 -5.913 1.00 57.25 89 SER A O 1
ATOM 764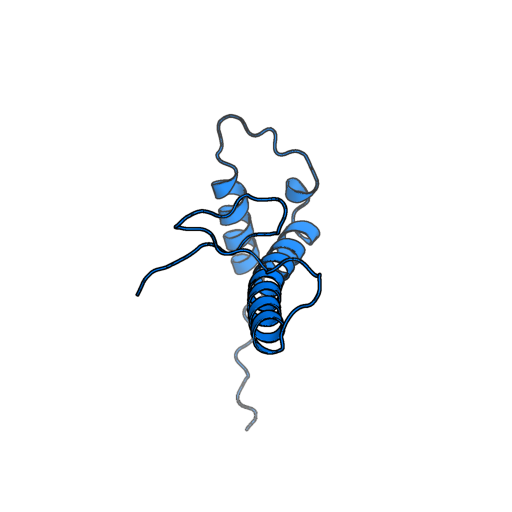 N N . ARG A 1 90 ? 2.067 -29.733 -4.581 1.00 54.41 90 ARG A N 1
ATOM 765 C CA . ARG A 1 90 ? 2.239 -30.584 -3.402 1.00 54.41 90 ARG A CA 1
ATOM 766 C C . ARG A 1 90 ? 2.040 -32.001 -3.919 1.00 54.41 90 ARG A C 1
ATOM 768 O O . ARG A 1 90 ? 0.899 -32.388 -4.162 1.00 54.41 90 ARG A O 1
ATOM 775 N N . ARG A 1 91 ? 3.137 -32.718 -4.203 1.00 47.25 91 ARG A N 1
ATOM 776 C CA . ARG A 1 91 ? 3.089 -34.108 -4.622 1.00 47.25 91 ARG A CA 1
ATOM 777 C C . ARG A 1 91 ? 2.427 -34.720 -3.417 1.00 47.25 91 ARG A C 1
ATOM 779 O O . ARG A 1 91 ? 3.007 -34.657 -2.332 1.00 47.25 91 ARG A O 1
ATOM 786 N N . ARG A 1 92 ? 1.161 -35.111 -3.592 1.00 49.91 92 ARG A N 1
ATOM 787 C CA . ARG A 1 92 ? 0.392 -35.848 -2.602 1.00 49.91 92 ARG A CA 1
ATOM 788 C C . ARG A 1 92 ? 1.354 -36.928 -2.131 1.00 49.91 92 ARG A C 1
ATOM 790 O O . ARG A 1 92 ? 1.759 -37.766 -2.934 1.00 49.91 92 ARG A O 1
ATOM 797 N N . ARG A 1 93 ? 1.876 -36.764 -0.914 1.00 38.66 93 ARG A N 1
ATOM 798 C CA . ARG A 1 93 ? 2.663 -37.822 -0.297 1.00 38.66 93 ARG A CA 1
ATOM 799 C C . ARG A 1 93 ? 1.674 -38.984 -0.135 1.00 38.66 93 ARG A C 1
ATOM 801 O O . ARG A 1 93 ? 0.532 -38.685 0.230 1.00 38.66 93 ARG A O 1
ATOM 808 N N . PRO A 1 94 ? 2.056 -40.205 -0.537 1.00 55.81 94 PRO A N 1
ATOM 809 C CA . PRO A 1 94 ? 1.201 -41.375 -0.380 1.00 55.81 94 PRO A CA 1
ATOM 810 C C . PRO A 1 94 ? 0.812 -41.570 1.086 1.00 55.81 94 PRO A C 1
ATOM 812 O O . PRO A 1 94 ? 1.609 -41.155 1.964 1.00 55.81 94 PRO A O 1
#